Protein AF-A0A8T5KRT5-F1 (afdb_monomer_lite)

pLDDT: mean 83.13, std 7.92, range [57.97, 93.62]

Radius of gyration: 22.41 Å; chains: 1; bounding box: 44×16×60 Å

Sequence (82 aa):
MIDIRLIRSNPKIVIQNLKKRDDKEKVKWVEEIQVLDEKWRSGLQQIDKLRHKRNEVTQEISKLKQEKKPVTKQIKEVKEIP

Secondary structure (DSSP, 8-state):
---HHHHHH-HHHHHHHHHHTT-HHHHHHHHHHHHHHHHHHHHHHHHHHHHHHHHHHHHHHHHHHHTT---HHHHHHHHH--

Foldseek 3Di:
DDDVVCLVPPVPVVLVVCVVVVVVVVNVVSVVSVVVVVVVVVVVVVLVVLVVVLVVLVVVLVVCVVVVHDSVVSVVVSVPRD

Structure (mmCIF, N/CA/C/O backbone):
data_AF-A0A8T5KRT5-F1
#
_entry.id   AF-A0A8T5KRT5-F1
#
loop_
_atom_site.group_PDB
_atom_site.id
_atom_site.type_symbol
_atom_site.label_atom_id
_atom_site.label_alt_id
_atom_site.label_comp_id
_atom_site.label_asym_id
_atom_site.label_entity_id
_atom_site.label_seq_id
_atom_site.pdbx_PDB_ins_code
_atom_site.Cartn_x
_atom_site.Cartn_y
_atom_site.Cartn_z
_atom_site.occupancy
_atom_site.B_iso_or_equiv
_atom_site.auth_seq_id
_atom_site.auth_comp_id
_atom_site.auth_asym_id
_atom_site.auth_atom_id
_atom_site.pdbx_PDB_model_num
ATOM 1 N N . MET A 1 1 ? 0.328 7.734 -21.907 1.00 72.69 1 MET A N 1
ATOM 2 C CA . MET A 1 1 ? 0.426 7.219 -20.523 1.00 72.69 1 MET A CA 1
ATOM 3 C C . MET A 1 1 ? 0.372 5.698 -20.590 1.00 72.69 1 MET A C 1
ATOM 5 O O . MET A 1 1 ? -0.499 5.189 -21.281 1.00 72.69 1 MET A O 1
ATOM 9 N N . ILE A 1 2 ? 1.332 4.985 -19.992 1.00 79.56 2 ILE A N 1
ATOM 10 C CA . ILE A 1 2 ? 1.353 3.509 -19.989 1.00 79.56 2 ILE A CA 1
ATOM 11 C C . ILE A 1 2 ? 0.437 3.014 -18.865 1.00 79.56 2 ILE A C 1
ATOM 13 O O . ILE A 1 2 ? 0.449 3.586 -17.778 1.00 79.56 2 ILE A O 1
ATOM 17 N N . ASP A 1 3 ? -0.352 1.968 -19.120 1.00 86.25 3 ASP A N 1
ATOM 18 C CA . ASP A 1 3 ? -1.185 1.351 -18.085 1.00 86.25 3 ASP A CA 1
ATOM 19 C C . ASP A 1 3 ? -0.297 0.628 -17.056 1.00 86.25 3 ASP A C 1
ATOM 21 O O . ASP A 1 3 ? 0.500 -0.250 -17.399 1.00 86.25 3 ASP A O 1
ATOM 25 N N . ILE A 1 4 ? -0.461 0.961 -15.776 1.00 85.25 4 ILE A N 1
ATOM 26 C CA . ILE A 1 4 ? 0.243 0.309 -14.665 1.00 85.25 4 ILE A CA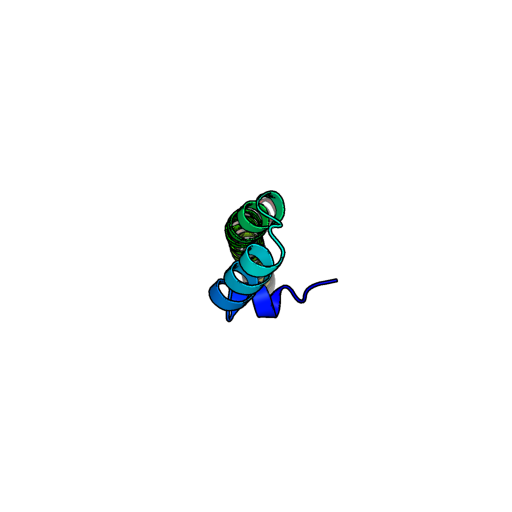 1
ATOM 27 C C . ILE A 1 4 ? -0.053 -1.197 -14.597 1.00 85.25 4 ILE A C 1
ATOM 29 O O . ILE A 1 4 ? 0.803 -1.992 -14.208 1.00 85.25 4 ILE A O 1
ATOM 33 N N . ARG A 1 5 ? -1.238 -1.628 -15.050 1.00 86.75 5 ARG A N 1
ATOM 34 C CA . ARG A 1 5 ? -1.602 -3.050 -15.137 1.00 86.75 5 ARG A CA 1
ATOM 35 C C . ARG A 1 5 ? -0.735 -3.797 -16.143 1.00 86.75 5 ARG A C 1
ATOM 37 O O . ARG A 1 5 ? -0.454 -4.975 -15.931 1.00 86.75 5 ARG A O 1
ATOM 44 N N . LEU A 1 6 ? -0.280 -3.129 -17.205 1.00 86.25 6 LEU A N 1
ATOM 45 C CA . LEU A 1 6 ? 0.632 -3.716 -18.187 1.00 86.25 6 LEU A CA 1
ATOM 46 C C . LEU A 1 6 ? 2.021 -3.935 -17.581 1.00 86.25 6 LEU A C 1
ATOM 48 O O . LEU A 1 6 ? 2.608 -4.998 -17.765 1.00 86.25 6 LEU A O 1
ATOM 52 N N . ILE A 1 7 ? 2.508 -2.959 -16.809 1.00 85.38 7 ILE A N 1
ATOM 53 C CA . ILE A 1 7 ? 3.777 -3.063 -16.074 1.00 85.38 7 ILE A CA 1
ATOM 54 C C . ILE A 1 7 ? 3.712 -4.203 -15.051 1.00 85.38 7 ILE A C 1
ATOM 56 O O . ILE A 1 7 ? 4.677 -4.943 -14.895 1.00 85.38 7 ILE A O 1
ATOM 60 N N . ARG A 1 8 ? 2.556 -4.401 -14.408 1.00 83.31 8 ARG A N 1
ATOM 61 C CA . ARG A 1 8 ? 2.346 -5.471 -13.425 1.00 83.31 8 ARG A CA 1
ATOM 62 C C . ARG A 1 8 ? 2.231 -6.863 -14.048 1.00 83.31 8 ARG A C 1
ATOM 64 O O . ARG A 1 8 ? 2.806 -7.810 -13.528 1.00 83.31 8 ARG A O 1
ATOM 71 N N . SER A 1 9 ? 1.451 -6.995 -15.119 1.00 87.25 9 SER A N 1
ATOM 72 C CA . SER A 1 9 ? 1.189 -8.292 -15.758 1.00 87.25 9 SER A CA 1
ATOM 73 C C . SER A 1 9 ? 2.371 -8.764 -16.596 1.00 87.25 9 SER A C 1
ATOM 75 O O . SER A 1 9 ? 2.748 -9.927 -16.515 1.00 87.25 9 SER A O 1
ATOM 77 N N . ASN A 1 10 ? 2.975 -7.862 -17.374 1.00 86.69 10 ASN A N 1
ATOM 78 C CA . ASN A 1 10 ? 4.001 -8.198 -18.355 1.00 86.69 10 ASN A CA 1
ATOM 79 C C . ASN A 1 10 ? 5.149 -7.167 -18.377 1.00 86.69 10 ASN A C 1
ATOM 81 O O . ASN A 1 10 ? 5.405 -6.547 -19.418 1.00 86.69 10 ASN A O 1
ATOM 85 N N . PRO A 1 11 ? 5.919 -7.020 -17.280 1.00 84.56 11 PRO A N 1
ATOM 86 C CA . PRO A 1 11 ? 7.028 -6.061 -17.213 1.00 84.56 11 PRO A CA 1
ATOM 87 C C . PRO A 1 11 ? 8.090 -6.322 -18.294 1.00 84.56 11 PRO A C 1
ATOM 89 O O . PRO A 1 11 ? 8.643 -5.390 -18.875 1.00 84.56 11 PRO A O 1
ATOM 92 N N . LYS A 1 12 ? 8.320 -7.594 -18.655 1.00 85.31 12 LYS A N 1
ATOM 93 C CA . LYS A 1 12 ? 9.298 -7.999 -19.682 1.00 85.31 12 LYS A CA 1
ATOM 94 C C . LYS A 1 12 ? 8.995 -7.410 -21.064 1.00 85.31 12 LYS A C 1
ATOM 96 O O . LYS A 1 12 ? 9.922 -6.997 -21.756 1.00 85.31 12 LYS A O 1
ATOM 101 N N . ILE A 1 13 ? 7.719 -7.340 -21.453 1.00 87.81 13 ILE A N 1
ATOM 102 C CA . ILE A 1 13 ? 7.299 -6.789 -22.754 1.00 87.81 13 ILE A CA 1
ATOM 103 C C . ILE A 1 13 ? 7.551 -5.279 -22.791 1.00 87.81 13 ILE A C 1
ATOM 105 O O . ILE A 1 13 ? 8.009 -4.744 -23.803 1.00 87.81 13 ILE A O 1
ATOM 109 N N . VAL A 1 14 ? 7.291 -4.593 -21.676 1.00 85.94 14 VAL A N 1
ATOM 110 C CA . VAL A 1 14 ? 7.548 -3.155 -21.542 1.00 85.94 14 VAL A CA 1
ATOM 111 C C . VAL A 1 14 ? 9.053 -2.884 -21.617 1.00 85.94 14 VAL A C 1
ATOM 113 O O . VAL A 1 14 ? 9.482 -2.061 -22.422 1.00 85.94 14 VAL A O 1
ATOM 116 N N . ILE A 1 15 ? 9.869 -3.649 -20.885 1.00 85.56 15 ILE A N 1
ATOM 117 C CA . ILE A 1 15 ? 11.337 -3.534 -20.903 1.00 85.56 15 ILE A CA 1
ATOM 118 C C . ILE A 1 15 ? 11.907 -3.805 -22.300 1.00 85.56 15 ILE A C 1
ATOM 120 O O . ILE A 1 15 ? 12.753 -3.050 -22.772 1.00 85.56 15 ILE A O 1
ATOM 124 N N . GLN A 1 16 ? 11.451 -4.854 -22.991 1.00 86.62 16 GLN A N 1
ATOM 125 C CA . GLN A 1 16 ? 11.918 -5.166 -24.346 1.00 86.62 16 GLN A CA 1
ATOM 126 C C . GLN A 1 16 ? 11.562 -4.065 -25.352 1.00 86.62 16 GLN A C 1
ATOM 128 O O . GLN A 1 16 ? 12.394 -3.717 -26.188 1.00 86.62 16 GLN A O 1
ATOM 133 N N . ASN A 1 17 ? 10.364 -3.479 -25.261 1.00 87.12 17 ASN A N 1
ATOM 134 C CA . ASN A 1 17 ? 9.981 -2.349 -26.109 1.00 87.12 17 ASN A CA 1
ATOM 135 C C . ASN A 1 17 ? 10.796 -1.084 -25.809 1.00 87.12 17 ASN A C 1
ATOM 137 O O . ASN A 1 17 ? 11.175 -0.382 -26.743 1.00 87.12 17 ASN A O 1
ATOM 141 N N . LEU A 1 18 ? 11.103 -0.808 -24.538 1.00 85.94 18 LEU A N 1
ATOM 142 C CA . LEU A 1 18 ? 11.948 0.327 -24.150 1.00 85.94 18 LEU A CA 1
ATOM 143 C C . LEU A 1 18 ? 13.400 0.134 -24.604 1.00 85.94 18 LEU A C 1
ATOM 145 O O . LEU A 1 18 ? 13.999 1.065 -25.130 1.00 85.94 18 LEU A O 1
ATOM 149 N N . LYS A 1 19 ? 13.932 -1.093 -24.515 1.00 86.44 19 LYS A N 1
ATOM 150 C CA . LYS A 1 19 ? 15.252 -1.445 -25.065 1.00 86.44 19 LYS A CA 1
ATOM 151 C C . LYS A 1 19 ? 15.314 -1.279 -26.584 1.00 86.44 19 LYS A C 1
ATOM 153 O O . LYS A 1 19 ? 16.301 -0.758 -27.083 1.00 86.44 19 LYS A O 1
ATOM 158 N N . LYS A 1 20 ? 14.261 -1.663 -27.322 1.00 88.69 20 LYS A N 1
ATOM 159 C CA . LYS A 1 20 ? 14.172 -1.427 -28.780 1.00 88.69 20 LYS A CA 1
ATOM 160 C C . LYS A 1 20 ? 14.167 0.058 -29.149 1.00 88.69 20 LYS A C 1
ATOM 162 O O . LYS A 1 20 ? 14.580 0.403 -30.247 1.00 88.69 20 LYS A O 1
ATOM 167 N N . ARG A 1 21 ? 13.682 0.918 -28.250 1.00 85.88 21 ARG A N 1
ATOM 168 C CA . ARG A 1 21 ?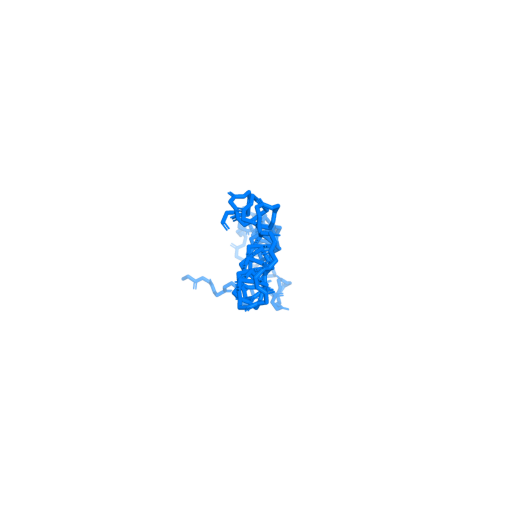 13.658 2.379 -28.414 1.00 85.88 21 ARG A CA 1
ATOM 169 C C . ARG A 1 21 ? 14.941 3.067 -27.921 1.00 85.88 21 ARG A C 1
ATOM 171 O O . ARG A 1 21 ? 15.006 4.283 -27.990 1.00 85.88 21 ARG A O 1
ATOM 178 N N . ASP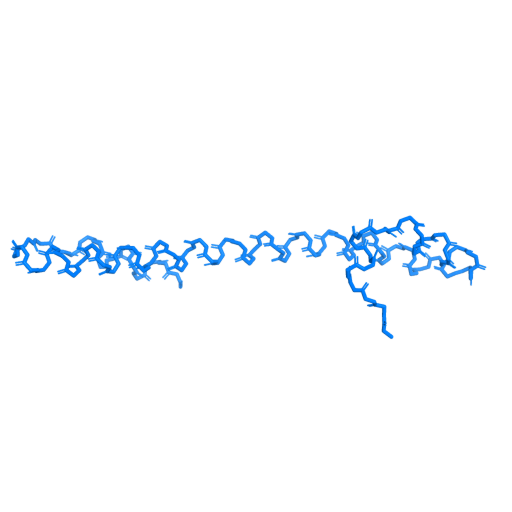 A 1 22 ? 15.917 2.301 -27.423 1.00 83.38 22 ASP A N 1
ATOM 179 C CA . ASP A 1 22 ? 17.145 2.766 -26.748 1.00 83.38 22 ASP A CA 1
ATOM 180 C C . ASP A 1 22 ? 16.899 3.701 -25.540 1.00 83.38 22 ASP A C 1
ATOM 182 O O . ASP A 1 22 ? 17.773 4.436 -25.086 1.00 83.38 22 ASP A O 1
ATOM 186 N N . ASP A 1 23 ? 15.705 3.613 -24.942 1.00 80.31 23 ASP A N 1
ATOM 187 C CA . ASP A 1 23 ? 15.277 4.403 -23.781 1.00 80.31 23 ASP A CA 1
ATOM 188 C C . ASP A 1 23 ? 15.788 3.769 -22.464 1.00 80.31 23 ASP A C 1
ATOM 190 O O . ASP A 1 23 ? 15.014 3.274 -21.636 1.00 80.31 23 ASP A O 1
ATOM 194 N N . LYS A 1 24 ? 17.111 3.744 -22.255 1.00 78.19 24 LYS A N 1
ATOM 195 C CA . LYS A 1 24 ? 17.752 3.057 -21.108 1.00 78.19 24 LYS A CA 1
ATOM 196 C C . LYS A 1 24 ? 17.340 3.602 -19.738 1.00 78.19 24 LYS A C 1
ATOM 198 O O . LYS A 1 24 ? 17.265 2.835 -18.781 1.00 78.19 24 LYS A O 1
ATOM 203 N N . GLU A 1 25 ? 17.045 4.895 -19.636 1.00 82.38 25 GLU A N 1
ATOM 204 C CA . GLU A 1 25 ? 16.584 5.510 -18.383 1.00 82.38 25 GLU A CA 1
ATOM 205 C C . GLU A 1 25 ? 15.215 4.972 -17.958 1.00 82.38 25 GLU A C 1
ATOM 207 O O . GLU A 1 25 ? 15.016 4.590 -16.806 1.00 82.38 25 GLU A O 1
ATOM 212 N N . LYS A 1 26 ? 14.291 4.835 -18.913 1.00 82.56 26 LYS A N 1
ATOM 213 C CA . LYS A 1 26 ? 12.926 4.370 -18.643 1.00 82.56 26 LYS A CA 1
ATOM 214 C C . LYS A 1 26 ? 12.873 2.888 -18.286 1.00 82.56 26 LYS A C 1
ATOM 216 O O . LYS A 1 26 ? 11.921 2.459 -17.644 1.00 82.56 26 LYS A O 1
ATOM 221 N N . VAL A 1 27 ? 13.879 2.100 -18.676 1.00 83.12 27 VAL A N 1
ATOM 222 C CA . VAL A 1 27 ? 13.998 0.698 -18.242 1.00 83.12 27 VAL A CA 1
ATOM 223 C C . VAL A 1 27 ? 14.146 0.619 -16.722 1.00 83.12 27 VAL A C 1
ATOM 225 O O . VAL A 1 27 ? 13.460 -0.188 -16.102 1.00 83.12 27 VAL A O 1
ATOM 228 N N . LYS A 1 28 ? 14.958 1.499 -16.119 1.00 86.19 28 LYS A N 1
ATOM 229 C CA . LYS 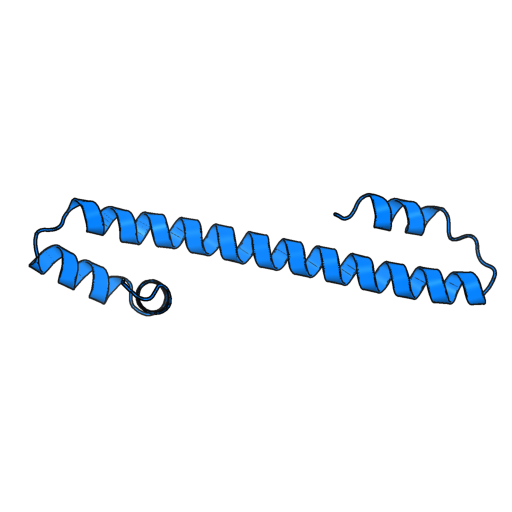A 1 28 ? 15.115 1.566 -14.656 1.00 86.19 28 LYS A CA 1
ATOM 230 C C . LYS A 1 28 ? 13.815 1.970 -13.965 1.00 86.19 28 LYS A C 1
ATOM 232 O O . LYS A 1 28 ? 13.464 1.411 -12.933 1.00 86.19 28 LYS A O 1
ATOM 237 N N . TRP A 1 29 ? 13.044 2.868 -14.580 1.00 87.12 29 TRP A N 1
ATOM 238 C CA . TRP A 1 29 ? 11.750 3.278 -14.032 1.00 87.12 29 TRP A CA 1
ATOM 239 C C . TRP A 1 29 ? 10.758 2.125 -13.938 1.00 87.12 29 TRP A C 1
ATOM 241 O O . TRP A 1 29 ? 9.965 2.096 -13.009 1.00 87.12 29 TRP A O 1
ATOM 251 N N . VAL A 1 30 ? 10.788 1.160 -14.863 1.00 85.44 30 VAL A N 1
ATOM 252 C CA . VAL A 1 30 ? 9.899 -0.012 -14.780 1.00 85.44 30 VAL A CA 1
ATOM 253 C C . VAL A 1 30 ? 10.179 -0.818 -13.509 1.00 85.44 30 VAL A C 1
ATOM 255 O O . VAL A 1 30 ? 9.238 -1.238 -12.837 1.00 85.44 30 VAL A O 1
ATOM 258 N N . GLU A 1 31 ? 11.453 -0.990 -13.158 1.00 84.12 31 GLU A N 1
ATOM 259 C CA . GLU A 1 31 ? 11.874 -1.694 -11.943 1.00 84.12 31 GLU A CA 1
ATOM 260 C C . GLU A 1 31 ? 11.489 -0.904 -10.682 1.00 84.12 31 GLU A C 1
ATOM 262 O O . GLU A 1 31 ? 10.892 -1.456 -9.756 1.00 84.12 31 GLU A O 1
ATOM 267 N N . GLU A 1 32 ? 11.736 0.408 -10.666 1.00 88.25 32 GLU A N 1
ATOM 268 C CA . GLU A 1 32 ? 11.356 1.288 -9.552 1.00 88.25 32 GLU A CA 1
ATOM 269 C C . GLU A 1 32 ? 9.836 1.343 -9.341 1.00 88.25 32 GLU A C 1
ATOM 271 O O . GLU A 1 32 ? 9.353 1.228 -8.211 1.00 88.25 32 GLU A O 1
ATOM 276 N N . ILE A 1 33 ? 9.064 1.460 -10.425 1.00 89.38 33 ILE A N 1
ATOM 277 C CA . ILE A 1 33 ? 7.598 1.461 -10.393 1.00 89.38 33 ILE A CA 1
ATOM 278 C C . ILE A 1 33 ? 7.081 0.153 -9.803 1.00 89.38 33 ILE A C 1
ATOM 280 O O . ILE A 1 33 ? 6.117 0.178 -9.044 1.00 89.38 33 ILE A O 1
ATOM 284 N N . GLN A 1 34 ? 7.709 -0.983 -10.109 1.00 86.38 34 GLN A N 1
ATOM 285 C CA . GLN A 1 34 ? 7.283 -2.272 -9.574 1.00 86.38 34 GLN A CA 1
ATOM 286 C C . GLN A 1 34 ? 7.421 -2.325 -8.04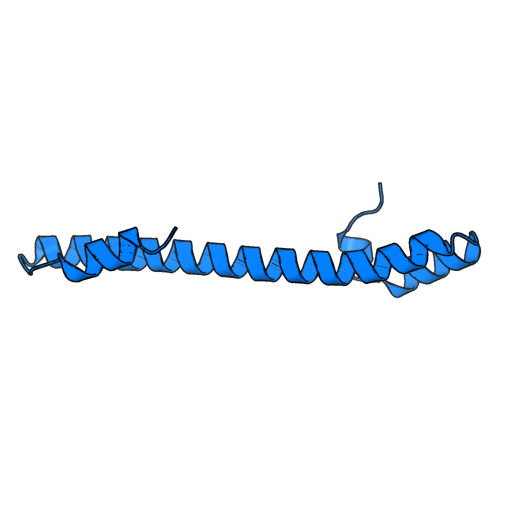4 1.00 86.38 34 GLN A C 1
ATOM 288 O O . GLN A 1 34 ? 6.485 -2.746 -7.362 1.00 86.38 34 GLN A O 1
ATOM 293 N N . VAL A 1 35 ? 8.537 -1.822 -7.506 1.00 89.81 35 VAL A N 1
ATOM 294 C CA . VAL A 1 35 ? 8.774 -1.736 -6.054 1.00 89.81 35 VAL A CA 1
ATOM 295 C C . VAL A 1 35 ? 7.804 -0.756 -5.389 1.00 89.81 35 VAL A C 1
ATOM 297 O O . VAL A 1 35 ? 7.248 -1.044 -4.327 1.00 89.81 35 VAL A O 1
ATOM 300 N N . LEU A 1 36 ? 7.581 0.410 -5.999 1.00 91.50 36 LEU A N 1
ATOM 301 C CA . LEU A 1 36 ? 6.668 1.421 -5.466 1.00 91.50 36 LEU A CA 1
ATOM 302 C C . LEU A 1 36 ? 5.206 0.957 -5.508 1.00 91.50 36 LEU A C 1
ATOM 304 O O . LEU A 1 36 ? 4.486 1.153 -4.531 1.00 91.50 36 LEU A O 1
ATOM 308 N N . ASP A 1 37 ? 4.775 0.297 -6.585 1.00 90.75 37 ASP A N 1
ATOM 309 C CA . ASP A 1 37 ? 3.426 -0.268 -6.723 1.00 90.75 37 ASP A CA 1
ATOM 310 C C . ASP A 1 37 ? 3.176 -1.372 -5.684 1.00 90.75 37 ASP A C 1
ATOM 312 O O . ASP A 1 37 ? 2.082 -1.470 -5.130 1.00 90.75 37 ASP A O 1
ATOM 316 N N . GLU A 1 38 ? 4.186 -2.183 -5.364 1.00 90.56 38 GLU A N 1
ATOM 317 C CA . GLU A 1 38 ? 4.096 -3.192 -4.305 1.00 90.56 38 GLU A CA 1
ATOM 318 C C . GLU A 1 38 ? 3.990 -2.569 -2.904 1.00 90.56 38 GLU A C 1
ATOM 320 O O . GLU A 1 38 ? 3.120 -2.954 -2.112 1.00 90.56 38 GLU A O 1
ATOM 325 N N . LYS A 1 39 ? 4.810 -1.554 -2.606 1.00 92.81 39 LYS A N 1
ATOM 326 C CA . LYS A 1 39 ? 4.715 -0.794 -1.347 1.00 92.81 39 LYS A CA 1
ATOM 327 C C . LYS A 1 39 ? 3.367 -0.094 -1.207 1.00 92.81 39 LYS A C 1
ATOM 329 O O . LYS A 1 39 ? 2.753 -0.141 -0.146 1.00 92.81 39 LYS A O 1
ATOM 334 N N . TRP A 1 40 ? 2.875 0.511 -2.283 1.00 92.06 40 TRP A N 1
ATOM 335 C CA . TRP A 1 40 ? 1.573 1.167 -2.288 1.00 92.06 40 TRP A CA 1
ATOM 336 C C . TRP A 1 40 ? 0.438 0.171 -2.023 1.00 92.06 40 TRP A C 1
ATOM 338 O O . TRP A 1 40 ? -0.400 0.410 -1.154 1.00 92.06 40 TRP A O 1
ATOM 348 N N . ARG A 1 41 ? 0.443 -0.986 -2.699 1.00 91.44 41 ARG A N 1
ATOM 349 C CA . ARG A 1 41 ? -0.576 -2.031 -2.501 1.00 91.44 41 ARG A CA 1
ATOM 350 C C . ARG A 1 41 ? -0.543 -2.631 -1.099 1.00 91.44 41 ARG A C 1
ATOM 352 O O . ARG A 1 41 ? -1.600 -2.825 -0.504 1.00 91.44 41 ARG A O 1
ATOM 359 N N . SER A 1 42 ? 0.641 -2.916 -0.566 1.00 93.62 42 SER A N 1
ATOM 360 C CA . SER A 1 42 ? 0.779 -3.441 0.797 1.00 93.62 42 SER A CA 1
ATOM 361 C C . SER A 1 42 ? 0.330 -2.422 1.849 1.00 93.62 42 SER A C 1
ATOM 363 O O . SER A 1 42 ? -0.410 -2.787 2.762 1.00 93.62 42 SER A O 1
ATOM 365 N N . GLY A 1 43 ? 0.676 -1.142 1.682 1.00 92.44 43 GLY A N 1
ATOM 366 C CA . GLY A 1 43 ? 0.185 -0.057 2.534 1.00 92.44 43 GLY A CA 1
ATOM 367 C C . GLY A 1 43 ? -1.337 0.100 2.471 1.00 92.44 43 GLY A C 1
ATOM 368 O O . GLY A 1 43 ? -1.989 0.197 3.508 1.00 92.44 43 GLY A O 1
ATOM 369 N N . LEU A 1 44 ? -1.927 0.036 1.274 1.00 92.12 44 LEU A N 1
ATOM 370 C CA . LEU A 1 44 ? -3.380 0.098 1.101 1.00 92.12 44 LEU A CA 1
ATOM 371 C C . LEU A 1 44 ? -4.083 -1.069 1.810 1.00 92.12 44 LEU A C 1
ATOM 373 O O . LEU A 1 44 ? -5.031 -0.853 2.560 1.00 92.12 44 LEU A O 1
ATOM 377 N N . GLN A 1 45 ? -3.565 -2.291 1.660 1.00 92.19 45 GLN A N 1
ATOM 378 C CA . GLN A 1 45 ? -4.086 -3.461 2.371 1.00 92.19 45 GLN A CA 1
ATOM 379 C C . GLN A 1 45 ? -3.978 -3.322 3.893 1.00 92.19 45 GLN A C 1
ATOM 381 O O . GLN A 1 45 ? -4.866 -3.774 4.612 1.00 92.19 45 GLN A O 1
ATOM 386 N N . GLN A 1 46 ? -2.900 -2.724 4.405 1.00 90.56 46 GLN A N 1
ATOM 387 C CA . GLN A 1 46 ? -2.763 -2.455 5.836 1.00 90.56 46 GLN A CA 1
ATOM 388 C C . GLN A 1 46 ? -3.806 -1.444 6.316 1.00 90.56 46 GLN A C 1
ATOM 390 O O . GLN A 1 46 ? -4.445 -1.685 7.337 1.00 90.56 46 GLN A O 1
ATOM 395 N N . ILE A 1 47 ? -4.035 -0.365 5.564 1.00 90.38 47 ILE A N 1
ATOM 396 C CA . ILE A 1 47 ? -5.069 0.629 5.879 1.00 90.38 47 ILE A CA 1
ATOM 397 C C . ILE A 1 47 ? -6.453 -0.022 5.900 1.00 90.38 47 ILE A C 1
ATOM 399 O O . ILE A 1 47 ? -7.208 0.177 6.850 1.00 90.38 47 ILE A O 1
ATOM 403 N N . ASP A 1 48 ? -6.782 -0.840 4.902 1.00 90.44 48 ASP A N 1
ATOM 404 C CA . ASP A 1 48 ? -8.082 -1.510 4.849 1.00 90.44 48 ASP A CA 1
ATOM 405 C C . ASP A 1 48 ? -8.260 -2.509 6.001 1.00 90.44 48 ASP A C 1
ATOM 407 O O . ASP A 1 48 ? -9.333 -2.567 6.603 1.00 90.44 48 ASP A O 1
ATOM 411 N N . LYS A 1 49 ? -7.199 -3.228 6.395 1.00 90.19 49 LYS A N 1
ATOM 412 C CA . LYS A 1 49 ? -7.209 -4.084 7.595 1.00 90.19 49 LYS A CA 1
ATOM 413 C C . LYS A 1 49 ? -7.438 -3.282 8.875 1.00 90.19 49 LYS A C 1
ATOM 415 O O . LYS A 1 49 ? -8.211 -3.711 9.728 1.00 90.19 49 LYS A O 1
ATOM 420 N N . LEU A 1 50 ? -6.792 -2.125 9.016 1.00 89.19 50 LEU A N 1
ATOM 421 C CA . LEU A 1 50 ? -6.979 -1.240 10.168 1.00 89.19 50 LEU A CA 1
ATOM 422 C C . LEU A 1 50 ? -8.414 -0.702 10.224 1.00 89.19 50 LEU A C 1
ATOM 424 O O . LEU A 1 50 ? -9.047 -0.762 11.276 1.00 89.19 50 LEU A O 1
ATOM 428 N N . ARG A 1 51 ? -8.972 -0.281 9.084 1.00 88.88 51 ARG A N 1
ATOM 429 C CA . ARG A 1 51 ? -10.378 0.141 8.971 1.00 88.88 51 ARG A CA 1
ATOM 430 C C . ARG A 1 51 ? -11.349 -0.980 9.324 1.00 88.88 51 ARG A C 1
ATOM 432 O O . ARG A 1 51 ? -12.311 -0.742 10.051 1.00 88.88 51 ARG A O 1
ATOM 439 N N . HIS A 1 52 ? -11.091 -2.198 8.851 1.00 89.75 52 HIS A N 1
ATOM 440 C CA . HIS A 1 52 ? -11.897 -3.365 9.199 1.00 89.75 52 HIS A CA 1
ATOM 441 C C . HIS A 1 52 ? -11.876 -3.621 10.707 1.00 89.75 52 HIS A C 1
ATOM 443 O O . HIS A 1 52 ? -12.931 -3.658 11.335 1.00 89.75 52 HIS A O 1
ATOM 449 N N . LYS A 1 53 ? -10.678 -3.671 11.303 1.00 87.38 53 LYS A N 1
ATOM 450 C CA . LYS A 1 53 ? -10.498 -3.855 12.746 1.00 87.38 53 LYS A CA 1
ATOM 451 C C . LYS A 1 53 ? -11.211 -2.764 13.547 1.00 87.38 53 LYS A C 1
ATOM 453 O O . LYS A 1 53 ? -11.884 -3.055 14.529 1.00 87.38 53 LYS A O 1
ATOM 458 N N . ARG A 1 54 ? -11.127 -1.505 13.108 1.00 85.56 54 ARG A N 1
ATOM 459 C CA . ARG A 1 54 ? -11.846 -0.384 13.726 1.00 85.56 54 ARG A CA 1
ATOM 460 C C . ARG A 1 54 ? -13.362 -0.597 13.703 1.00 85.56 54 ARG A C 1
ATOM 462 O O . ARG A 1 54 ? -14.025 -0.348 14.712 1.00 85.56 54 ARG A O 1
ATOM 469 N N . ASN A 1 55 ? -13.911 -1.054 12.579 1.00 87.31 55 ASN A N 1
ATOM 470 C CA . ASN A 1 55 ? -15.342 -1.323 12.441 1.00 87.31 55 ASN A CA 1
ATOM 471 C C . ASN A 1 55 ? -15.789 -2.499 13.318 1.00 87.31 55 ASN A C 1
ATOM 473 O O . ASN A 1 55 ? -16.802 -2.378 14.004 1.00 87.31 55 ASN A O 1
ATOM 477 N N . GLU A 1 56 ? -15.023 -3.591 13.347 1.00 88.06 56 GLU A N 1
ATOM 478 C CA . GLU A 1 56 ? -15.283 -4.751 14.210 1.00 88.06 56 GLU A CA 1
ATOM 479 C C . GLU A 1 56 ? -15.311 -4.346 15.682 1.00 88.06 56 GLU A C 1
ATOM 481 O O . GLU A 1 56 ? -16.314 -4.565 16.361 1.00 88.06 56 GLU A O 1
ATOM 486 N N . VAL A 1 57 ? -14.274 -3.648 16.153 1.00 84.31 57 VAL A N 1
ATOM 487 C CA . VAL A 1 57 ? -14.216 -3.182 17.544 1.00 84.31 57 VAL A CA 1
ATOM 488 C C . VAL A 1 57 ? -15.361 -2.206 17.832 1.00 84.31 57 VAL A C 1
ATOM 490 O O . VAL A 1 57 ? -15.981 -2.276 18.887 1.00 84.31 57 VAL A O 1
ATOM 493 N N . THR A 1 58 ? -15.736 -1.334 16.890 1.00 83.69 58 THR A N 1
ATOM 494 C CA . THR A 1 58 ? -16.895 -0.436 17.066 1.00 83.69 58 THR A CA 1
ATOM 495 C C . THR A 1 58 ? -18.213 -1.211 17.213 1.00 83.69 58 THR A C 1
ATOM 497 O O . THR A 1 58 ? -19.060 -0.844 18.035 1.00 83.69 58 THR A O 1
ATOM 500 N N . GLN A 1 59 ? -18.396 -2.300 16.463 1.00 86.50 59 GLN A N 1
ATOM 501 C CA . GLN A 1 59 ? -19.560 -3.176 16.606 1.00 86.50 59 GLN A CA 1
ATOM 502 C C . GLN A 1 59 ? -19.547 -3.934 17.941 1.00 86.50 59 GLN A C 1
ATOM 504 O O . GLN A 1 59 ? -20.586 -4.018 18.598 1.00 86.50 59 GLN A O 1
ATOM 509 N N . GLU A 1 60 ? -18.391 -4.435 18.380 1.00 84.50 60 GLU A N 1
ATOM 510 C CA . GLU A 1 60 ? -18.227 -5.070 19.694 1.00 84.50 60 GLU A CA 1
ATOM 511 C C . GLU A 1 60 ? -18.543 -4.103 20.839 1.00 84.50 60 GLU A C 1
ATOM 513 O O . GLU A 1 60 ? -19.289 -4.452 21.752 1.00 84.50 60 GLU A O 1
ATOM 518 N N . ILE A 1 61 ? -18.066 -2.858 20.749 1.00 82.81 61 ILE A N 1
ATOM 519 C CA . ILE A 1 61 ? -18.380 -1.775 21.692 1.00 82.81 61 ILE A CA 1
ATOM 520 C C . ILE A 1 61 ? -19.894 -1.563 21.784 1.00 82.81 61 ILE A C 1
ATOM 522 O O . ILE A 1 61 ? -20.432 -1.405 22.881 1.00 82.81 61 ILE A O 1
ATOM 526 N N . SER A 1 62 ? -20.590 -1.544 20.643 1.00 82.94 62 SER A N 1
ATOM 527 C CA . SER A 1 62 ? -22.047 -1.379 20.598 1.00 82.94 62 SER A CA 1
ATOM 528 C C . SER A 1 62 ? -22.765 -2.525 21.321 1.00 82.94 62 SER A C 1
ATOM 530 O O . SER A 1 62 ? -23.618 -2.273 22.175 1.00 82.94 62 SER A O 1
ATOM 532 N N . LYS A 1 63 ? -22.357 -3.776 21.065 1.00 85.06 63 LYS A N 1
ATOM 533 C CA . LYS A 1 63 ? -22.897 -4.967 21.745 1.00 85.06 63 LYS A CA 1
ATOM 534 C C . LYS A 1 63 ? -22.639 -4.924 23.254 1.00 85.06 63 LYS A C 1
ATOM 536 O O . LYS A 1 63 ? -23.556 -5.098 24.048 1.00 85.06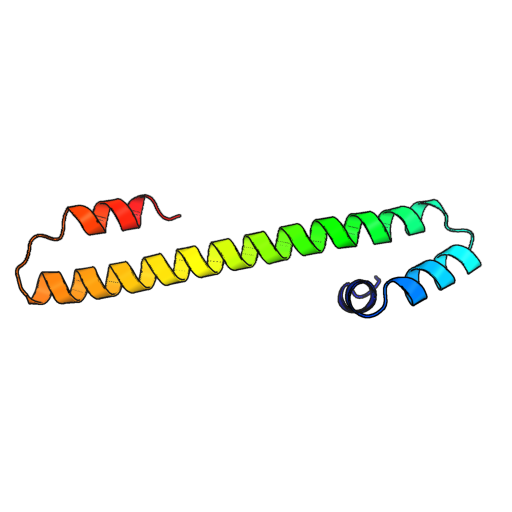 63 LYS A O 1
ATOM 541 N N . LEU A 1 64 ? -21.418 -4.595 23.670 1.00 82.44 64 LEU A N 1
ATOM 542 C CA . LEU A 1 64 ? -21.048 -4.530 25.088 1.00 82.44 64 LEU A CA 1
ATOM 543 C C . LEU A 1 64 ? -21.753 -3.394 25.841 1.00 82.44 64 LEU A C 1
ATOM 545 O O . LEU A 1 64 ? -22.087 -3.558 27.017 1.00 82.44 64 LEU A O 1
ATOM 549 N N . LYS A 1 65 ? -22.042 -2.269 25.169 1.00 80.19 65 LYS A N 1
ATOM 550 C CA . LYS A 1 65 ? -22.902 -1.209 25.719 1.00 80.19 65 LYS A CA 1
ATOM 551 C C . LYS A 1 65 ? -24.335 -1.694 25.943 1.00 80.19 65 LYS A C 1
ATOM 553 O O . LYS A 1 65 ? -24.908 -1.363 26.979 1.00 80.19 65 LYS A O 1
ATOM 558 N N . GLN A 1 66 ? -24.900 -2.475 25.019 1.00 79.75 66 GLN A N 1
ATOM 559 C CA . GLN A 1 66 ? -26.226 -3.084 25.202 1.00 79.75 66 GLN A CA 1
ATOM 560 C C . GLN A 1 66 ? -26.235 -4.062 26.388 1.00 79.75 66 GLN A C 1
ATOM 562 O O . GLN A 1 66 ? -27.187 -4.083 27.163 1.00 79.75 66 GLN A O 1
ATOM 567 N N . GLU A 1 67 ? -25.135 -4.787 26.600 1.00 81.31 67 GLU A N 1
ATOM 568 C CA . GLU A 1 67 ? -24.938 -5.693 27.741 1.00 81.31 67 GLU A CA 1
ATOM 569 C C . GLU A 1 67 ? -24.571 -4.985 29.067 1.00 81.31 67 GLU A C 1
ATOM 571 O O . GLU A 1 67 ? -24.304 -5.658 30.062 1.00 81.31 67 GLU A O 1
ATOM 576 N N . LYS A 1 68 ? -24.548 -3.641 29.115 1.00 77.25 68 LYS A N 1
ATOM 577 C CA . LYS A 1 68 ? -24.167 -2.818 30.289 1.00 77.25 68 LYS A CA 1
ATOM 578 C C . LYS A 1 68 ? -22.772 -3.128 30.871 1.00 77.25 68 LYS A C 1
ATOM 580 O O . LYS A 1 68 ? -22.524 -2.890 32.053 1.00 77.25 68 LYS A O 1
ATOM 585 N N . LYS A 1 69 ? -21.837 -3.628 30.055 1.00 76.25 69 LYS A N 1
ATOM 586 C CA . LYS A 1 69 ? -20.446 -3.918 30.456 1.00 76.25 69 LYS A CA 1
ATOM 587 C C . LYS A 1 69 ? -19.531 -2.695 30.253 1.00 76.25 69 LYS A C 1
ATOM 589 O O . LYS A 1 69 ? -19.841 -1.832 29.433 1.00 76.25 69 LYS A O 1
ATOM 594 N N . PRO A 1 70 ? -18.399 -2.579 30.976 1.00 70.56 70 PRO A N 1
ATOM 595 C CA . PRO A 1 70 ? -17.478 -1.453 30.820 1.00 70.56 70 PRO A CA 1
ATOM 596 C C . PRO A 1 70 ? -16.689 -1.540 29.505 1.00 70.56 70 PRO A C 1
ATOM 598 O O . PRO A 1 70 ? -15.998 -2.520 29.243 1.00 70.56 70 PRO A O 1
ATOM 601 N N . VAL A 1 71 ? -16.750 -0.475 28.700 1.00 68.75 71 VAL A N 1
ATOM 602 C CA . VAL A 1 71 ? -16.225 -0.441 27.316 1.00 68.75 71 VAL A CA 1
ATOM 603 C C . VAL A 1 71 ? -14.991 0.470 27.158 1.00 68.75 71 VAL A C 1
ATOM 605 O O . VAL A 1 71 ? -14.486 0.730 26.068 1.00 68.75 71 VAL A O 1
ATOM 608 N N . THR A 1 72 ? -14.459 0.974 28.272 1.00 68.00 72 THR A N 1
ATOM 609 C CA . THR A 1 72 ? -13.387 1.982 28.321 1.00 68.00 72 THR A CA 1
ATOM 610 C C . THR A 1 72 ? -12.068 1.538 27.688 1.00 68.00 72 THR A C 1
ATOM 612 O O . THR A 1 72 ? -11.321 2.397 27.225 1.00 68.00 72 THR A O 1
ATOM 615 N N . LYS A 1 73 ? -11.770 0.232 27.642 1.00 69.94 73 LYS A N 1
ATOM 616 C CA . LYS A 1 73 ? -10.543 -0.299 27.018 1.00 69.94 73 LYS A CA 1
ATOM 617 C C . LYS A 1 73 ? -10.633 -0.319 25.489 1.00 69.94 73 LYS A C 1
ATOM 619 O O . LYS A 1 73 ? -9.762 0.228 24.825 1.00 69.94 73 LYS A O 1
ATOM 624 N N . GLN A 1 74 ? -11.734 -0.823 24.941 1.00 66.12 74 GLN A N 1
ATOM 625 C CA . GLN A 1 74 ? -11.948 -0.909 23.491 1.00 66.12 74 GLN A CA 1
ATOM 626 C C . GLN A 1 74 ? -12.093 0.472 22.832 1.00 66.12 74 GLN A C 1
ATOM 628 O O . GLN A 1 74 ? -11.652 0.678 21.707 1.00 66.12 74 GLN A O 1
ATOM 633 N N . ILE A 1 75 ? -12.641 1.464 23.547 1.00 65.62 75 ILE A N 1
ATOM 634 C CA . ILE A 1 75 ? -12.710 2.853 23.055 1.00 65.62 75 ILE A CA 1
ATOM 635 C C . ILE A 1 75 ? -11.309 3.468 22.887 1.00 65.62 75 ILE A C 1
ATOM 637 O O . ILE A 1 75 ? -11.120 4.310 22.010 1.00 65.62 75 ILE A O 1
ATOM 641 N N . LYS A 1 76 ? -10.328 3.071 23.710 1.00 69.50 76 LYS A N 1
ATOM 642 C CA . LYS A 1 76 ? -8.936 3.524 23.557 1.00 69.50 76 LYS A CA 1
ATOM 643 C C . LYS A 1 76 ? -8.275 2.867 22.348 1.00 69.50 76 LYS A C 1
ATOM 645 O O . LYS A 1 76 ? -7.675 3.577 21.553 1.00 69.50 76 LYS A O 1
ATOM 650 N N . GLU A 1 77 ? -8.490 1.567 22.151 1.00 67.94 77 GLU A N 1
ATOM 651 C CA . GLU A 1 77 ? -7.974 0.842 20.981 1.00 67.94 77 GLU A CA 1
ATOM 652 C C . GLU A 1 77 ? -8.517 1.405 19.658 1.00 67.94 77 GLU A C 1
ATOM 654 O O . GLU A 1 77 ? -7.770 1.567 18.701 1.00 67.94 77 GLU A O 1
ATOM 659 N N . VAL A 1 78 ? -9.794 1.799 19.608 1.00 68.94 78 VAL A N 1
ATOM 660 C CA . VAL A 1 78 ? -10.378 2.460 18.424 1.00 68.94 78 VAL A CA 1
ATOM 661 C C . VAL A 1 78 ? -9.784 3.846 18.169 1.00 68.94 78 VAL A C 1
ATOM 663 O O . VAL A 1 78 ? -9.723 4.267 17.019 1.00 68.94 78 VAL A O 1
ATOM 666 N N . LYS A 1 79 ? -9.357 4.569 19.212 1.00 66.81 79 LYS A N 1
ATOM 667 C CA . LYS A 1 79 ? -8.718 5.889 19.067 1.00 66.81 79 LYS A CA 1
ATOM 668 C C . LYS A 1 79 ? -7.267 5.806 18.600 1.00 66.81 79 LYS A C 1
ATOM 670 O O . LYS A 1 79 ? -6.776 6.775 18.031 1.00 66.81 79 LYS A O 1
ATOM 675 N N . GLU A 1 80 ? -6.593 4.692 18.865 1.00 69.62 80 GLU A N 1
ATOM 676 C CA . GLU A 1 80 ? -5.214 4.453 18.423 1.00 69.62 80 GLU A CA 1
ATOM 677 C C . GLU A 1 80 ? -5.137 3.930 16.982 1.00 69.62 80 GLU A C 1
ATOM 679 O O . GLU A 1 80 ? -4.095 4.059 16.343 1.00 69.62 80 GLU A O 1
ATOM 684 N N . ILE A 1 81 ? -6.232 3.378 16.446 1.00 66.75 81 ILE A N 1
ATOM 685 C CA . ILE A 1 81 ? -6.321 2.975 15.039 1.00 66.75 81 ILE A CA 1
ATOM 686 C C . ILE A 1 81 ? -6.725 4.201 14.190 1.00 66.75 81 ILE A C 1
ATOM 688 O O . ILE A 1 81 ? -7.820 4.730 14.404 1.00 66.75 81 ILE A O 1
ATOM 692 N N . PRO A 1 82 ? -5.882 4.656 13.239 1.00 57.97 82 PRO A N 1
ATOM 693 C CA . PRO A 1 82 ? -6.192 5.799 12.373 1.00 57.97 82 PRO A CA 1
ATOM 694 C C . PRO A 1 82 ? -7.444 5.587 11.500 1.00 57.97 82 PRO A C 1
ATOM 696 O O . PRO A 1 82 ? -7.685 4.450 11.030 1.00 57.97 82 PRO A O 1
#